Protein AF-A0A6B3EV48-F1 (afdb_monomer_lite)

Foldseek 3Di:
DEDEAEDAAQDCPCQVVVVVVCVVPDDPPYHYHYYYDNDAHRDDDDPRRVVD

Structure (mmCIF, N/CA/C/O backbone):
data_AF-A0A6B3EV48-F1
#
_entry.id   AF-A0A6B3EV48-F1
#
loop_
_atom_site.group_PDB
_atom_site.id
_atom_site.type_symbol
_atom_site.label_atom_id
_atom_site.label_alt_id
_atom_site.label_comp_id
_atom_site.label_asym_id
_atom_site.label_entity_id
_atom_site.label_seq_id
_atom_site.pdbx_PDB_ins_code
_atom_site.Cartn_x
_atom_site.Cartn_y
_atom_site.Cartn_z
_atom_site.occupancy
_atom_site.B_iso_or_equiv
_atom_site.auth_seq_id
_atom_site.auth_comp_id
_atom_site.auth_asym_id
_atom_site.auth_atom_id
_atom_site.pdbx_PDB_model_num
ATOM 1 N N . MET A 1 1 ? -15.313 -3.538 12.292 1.00 94.75 1 MET A N 1
ATOM 2 C CA . MET A 1 1 ? -15.319 -3.044 10.886 1.00 94.75 1 MET A CA 1
ATOM 3 C C . MET A 1 1 ? -14.122 -3.640 10.146 1.00 94.75 1 MET A C 1
ATOM 5 O O . MET A 1 1 ? -13.158 -3.983 10.817 1.00 94.75 1 MET A O 1
ATOM 9 N N . GLN A 1 2 ? -14.159 -3.798 8.817 1.00 97.19 2 GLN A N 1
ATOM 10 C CA . GLN A 1 2 ? -12.999 -4.243 8.026 1.00 97.19 2 GLN A CA 1
ATOM 11 C C . GLN A 1 2 ? -12.530 -3.102 7.120 1.00 97.19 2 GLN A C 1
ATOM 13 O O . GLN A 1 2 ? -13.310 -2.619 6.304 1.00 97.19 2 GLN A O 1
ATOM 18 N N . LEU A 1 3 ? -11.264 -2.710 7.245 1.00 98.06 3 LEU A N 1
ATOM 19 C CA . LEU A 1 3 ? -10.609 -1.752 6.361 1.00 98.06 3 LEU A CA 1
ATOM 20 C C . LEU A 1 3 ? -9.631 -2.487 5.449 1.00 98.06 3 LEU A C 1
ATOM 22 O O . LEU A 1 3 ? -8.814 -3.280 5.919 1.00 98.06 3 LEU A O 1
ATOM 26 N N . THR A 1 4 ? -9.723 -2.214 4.149 1.00 98.38 4 THR A N 1
ATOM 27 C CA . THR A 1 4 ? -8.673 -2.568 3.189 1.00 98.38 4 THR A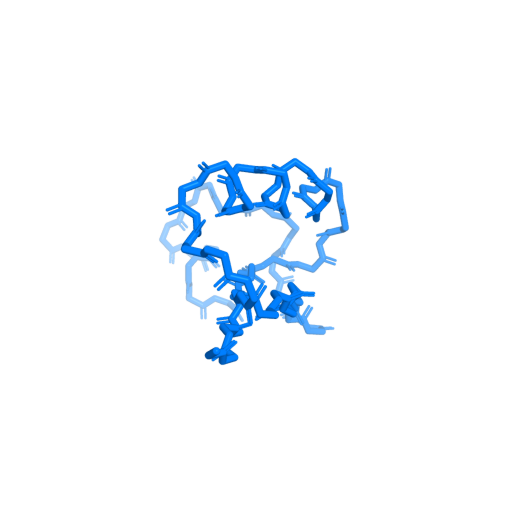 CA 1
ATOM 28 C C . THR A 1 4 ? -7.926 -1.294 2.841 1.00 98.38 4 THR A C 1
ATOM 30 O O . THR A 1 4 ? -8.514 -0.369 2.288 1.00 98.38 4 THR A O 1
ATOM 33 N N . VAL A 1 5 ? -6.648 -1.244 3.189 1.00 98.19 5 VAL A N 1
ATOM 34 C CA . VAL A 1 5 ? -5.761 -0.117 2.910 1.00 98.19 5 VAL A CA 1
ATOM 35 C C . VAL A 1 5 ? -4.892 -0.519 1.731 1.00 98.19 5 VAL A C 1
ATOM 37 O O . VAL A 1 5 ? -4.145 -1.491 1.822 1.00 98.19 5 VAL A O 1
ATOM 40 N N . VAL A 1 6 ? -5.017 0.189 0.613 1.00 97.75 6 VAL A N 1
ATOM 41 C CA . VAL A 1 6 ? -4.277 -0.128 -0.612 1.00 97.75 6 VAL A CA 1
ATOM 42 C C . VAL A 1 6 ? -3.081 0.805 -0.731 1.00 97.75 6 VAL A C 1
ATOM 44 O O . VAL A 1 6 ? -3.251 2.017 -0.807 1.00 97.75 6 VAL A O 1
ATOM 47 N N . LEU A 1 7 ? -1.882 0.230 -0.771 1.00 97.38 7 LEU A N 1
ATOM 48 C CA . LEU A 1 7 ? -0.670 0.911 -1.200 1.00 97.38 7 LEU A CA 1
ATOM 49 C C . LEU A 1 7 ? -0.533 0.728 -2.719 1.00 97.38 7 LEU A C 1
ATOM 51 O O . LEU A 1 7 ? -0.337 -0.406 -3.173 1.00 97.38 7 LEU A O 1
ATOM 55 N N . PRO A 1 8 ? -0.609 1.809 -3.513 1.00 97.00 8 PRO A N 1
ATOM 56 C CA . PRO A 1 8 ? -0.449 1.764 -4.966 1.00 97.00 8 PRO A CA 1
ATOM 57 C C . PRO A 1 8 ? 1.031 1.662 -5.377 1.00 97.00 8 PRO A C 1
ATOM 59 O O . PRO A 1 8 ? 1.490 2.342 -6.282 1.00 97.00 8 PRO A O 1
ATOM 62 N N . VAL A 1 9 ? 1.795 0.817 -4.687 1.00 97.75 9 VAL A N 1
ATOM 63 C CA . VAL A 1 9 ? 3.194 0.517 -5.000 1.00 97.75 9 VAL A CA 1
ATOM 64 C C . VAL A 1 9 ? 3.451 -0.976 -4.848 1.00 97.75 9 VAL A C 1
ATOM 66 O O . VAL A 1 9 ? 2.794 -1.658 -4.057 1.00 97.75 9 VAL A O 1
ATOM 69 N N . ILE A 1 10 ? 4.432 -1.492 -5.585 1.00 98.00 10 ILE A N 1
ATOM 70 C CA . ILE A 1 10 ? 4.810 -2.909 -5.525 1.00 98.00 10 ILE A CA 1
ATOM 71 C C . ILE A 1 10 ? 5.719 -3.229 -4.334 1.00 98.00 10 ILE A C 1
ATOM 73 O O . ILE A 1 10 ? 5.808 -4.387 -3.935 1.00 98.00 10 ILE A O 1
ATOM 77 N N . THR A 1 11 ? 6.398 -2.235 -3.754 1.00 97.12 11 THR A N 1
ATOM 78 C CA . THR A 1 11 ? 7.340 -2.446 -2.641 1.00 97.12 11 THR A CA 1
ATOM 79 C C . THR A 1 11 ? 6.620 -2.743 -1.329 1.00 97.12 11 THR A C 1
ATOM 81 O O . THR A 1 11 ? 5.593 -2.138 -1.035 1.00 97.12 11 THR A O 1
ATOM 84 N N . ASP A 1 12 ? 7.156 -3.652 -0.514 1.00 97.25 12 ASP A N 1
ATOM 85 C CA . ASP A 1 12 ? 6.634 -3.956 0.823 1.00 97.25 12 ASP A CA 1
ATOM 86 C C . ASP A 1 12 ? 7.200 -3.069 1.935 1.00 97.25 12 ASP A C 1
ATOM 88 O O . ASP A 1 12 ? 6.652 -3.089 3.039 1.00 97.25 12 ASP A O 1
ATOM 92 N N . ALA A 1 13 ? 8.204 -2.243 1.627 1.00 97.50 13 ALA A N 1
ATOM 93 C CA . ALA A 1 13 ? 8.950 -1.422 2.581 1.00 97.50 13 ALA A CA 1
ATOM 94 C C . ALA A 1 13 ? 8.073 -0.528 3.480 1.00 97.50 13 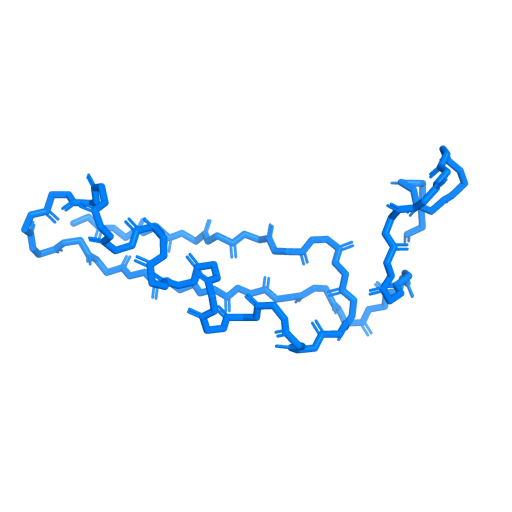ALA A C 1
ATOM 96 O O . ALA A 1 13 ? 8.462 -0.205 4.599 1.00 97.50 13 ALA A O 1
ATOM 97 N N . PHE A 1 14 ? 6.881 -0.146 3.015 1.00 96.25 14 PHE A N 1
ATOM 98 C CA . PHE A 1 14 ? 5.967 0.742 3.740 1.00 96.25 14 PHE A CA 1
ATOM 99 C C . PHE A 1 14 ? 4.826 0.012 4.466 1.00 96.25 14 PHE A C 1
ATOM 101 O O . PHE A 1 14 ? 4.070 0.646 5.199 1.00 96.25 14 PHE A O 1
ATOM 108 N N . THR A 1 15 ? 4.681 -1.305 4.278 1.00 97.00 15 THR A N 1
ATOM 109 C CA . THR A 1 15 ? 3.495 -2.070 4.711 1.00 97.00 15 THR A CA 1
ATOM 110 C C . THR A 1 15 ? 3.254 -1.959 6.215 1.00 97.00 15 THR A C 1
ATOM 112 O O . THR A 1 15 ? 2.146 -1.634 6.639 1.00 97.00 15 THR A O 1
ATOM 115 N N . GLU A 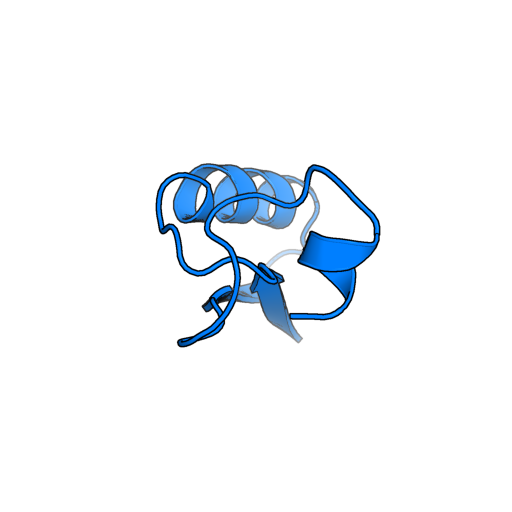1 16 ? 4.289 -2.194 7.024 1.00 98.06 16 GLU A N 1
ATOM 116 C CA . GLU A 1 16 ? 4.153 -2.201 8.484 1.00 98.06 16 GLU A CA 1
ATOM 117 C C . GLU A 1 16 ? 4.023 -0.792 9.064 1.00 98.06 16 GLU A C 1
ATOM 119 O O . GLU A 1 16 ? 3.216 -0.580 9.967 1.00 98.06 16 GLU A O 1
ATOM 124 N N . SER A 1 17 ? 4.721 0.193 8.494 1.00 98.12 17 SER A N 1
ATOM 125 C CA . SER A 1 17 ? 4.568 1.598 8.887 1.00 98.12 17 SER A CA 1
ATOM 126 C C . SER A 1 17 ? 3.146 2.100 8.626 1.00 98.12 17 SER A C 1
ATOM 128 O O . SER A 1 17 ? 2.532 2.698 9.505 1.00 98.12 17 SER A O 1
ATOM 130 N N . VAL A 1 18 ? 2.577 1.793 7.453 1.00 98.06 18 VAL A N 1
ATOM 131 C CA . VAL A 1 18 ? 1.186 2.145 7.128 1.00 98.06 18 VAL A CA 1
ATOM 132 C C . VAL A 1 18 ? 0.202 1.385 8.016 1.00 98.06 18 VAL A C 1
ATOM 134 O O . VAL A 1 18 ? -0.763 1.972 8.500 1.00 98.06 18 VAL A O 1
ATOM 137 N N . ARG A 1 19 ? 0.439 0.093 8.279 1.00 98.06 19 ARG A N 1
ATOM 138 C CA . ARG A 1 19 ? -0.392 -0.692 9.203 1.00 98.06 19 ARG A CA 1
ATOM 139 C C . ARG A 1 19 ? -0.432 -0.054 10.589 1.00 98.06 19 ARG A C 1
ATOM 141 O O . ARG A 1 19 ? -1.518 0.073 11.151 1.00 98.06 19 ARG A O 1
ATOM 148 N N . ALA A 1 20 ? 0.727 0.326 11.124 1.00 98.06 20 ALA A N 1
ATOM 149 C CA . ALA A 1 20 ? 0.849 0.949 12.436 1.00 98.06 20 ALA A CA 1
ATOM 150 C C . ALA A 1 20 ? 0.134 2.306 12.489 1.00 98.06 20 ALA A C 1
ATOM 152 O O . ALA A 1 20 ? -0.630 2.549 13.421 1.00 98.06 20 ALA A O 1
ATOM 153 N N . GLU A 1 21 ? 0.310 3.143 11.462 1.00 98.25 21 GLU A N 1
ATOM 154 C CA . GLU A 1 21 ? -0.357 4.445 11.368 1.00 98.25 21 GLU A CA 1
ATOM 155 C C . GLU A 1 21 ? -1.881 4.289 11.326 1.00 98.25 21 GLU A C 1
ATOM 157 O O . GLU A 1 21 ? -2.601 4.896 12.110 1.00 98.25 21 GLU A O 1
ATOM 162 N N . VAL A 1 22 ? -2.404 3.408 10.471 1.00 98.00 22 VAL A N 1
ATOM 163 C CA . VAL A 1 22 ? -3.857 3.190 10.383 1.00 98.00 22 VAL A CA 1
ATOM 164 C C . VAL A 1 22 ? -4.404 2.607 11.688 1.00 98.00 22 VAL A C 1
ATOM 166 O O . VAL A 1 22 ? -5.481 3.004 12.132 1.00 98.00 22 VAL A O 1
ATOM 169 N N . ALA A 1 23 ? -3.668 1.694 12.329 1.00 97.62 23 ALA A N 1
ATOM 170 C CA . ALA A 1 23 ? -4.054 1.116 13.614 1.00 97.62 23 ALA A CA 1
ATOM 171 C C . ALA A 1 23 ? -4.107 2.155 14.741 1.00 97.62 23 ALA A C 1
ATOM 173 O O . ALA A 1 23 ? -4.932 2.013 15.640 1.00 97.62 23 ALA A O 1
ATOM 174 N N . HIS A 1 24 ? -3.278 3.201 14.681 1.00 98.06 24 HIS A N 1
ATOM 175 C CA . HIS A 1 24 ? -3.283 4.285 15.660 1.00 98.06 24 HIS A CA 1
ATOM 176 C C . HIS A 1 24 ? -4.620 5.046 15.695 1.00 98.06 24 HIS A C 1
ATOM 178 O O . HIS A 1 24 ? -5.078 5.436 16.768 1.00 98.06 24 HIS A O 1
ATOM 184 N N . TRP A 1 25 ? -5.267 5.215 14.540 1.00 97.25 25 TRP A N 1
ATOM 185 C CA . TRP A 1 25 ? -6.521 5.968 14.406 1.00 97.25 25 TRP A CA 1
ATOM 186 C C . TRP A 1 25 ? -7.778 5.097 14.396 1.00 97.25 25 TRP A C 1
ATOM 188 O O . TRP A 1 25 ? -8.892 5.599 14.567 1.00 97.25 25 TRP A O 1
ATOM 198 N N . ALA A 1 26 ? -7.629 3.799 14.142 1.00 97.75 26 ALA A N 1
ATOM 199 C CA . ALA A 1 26 ? -8.759 2.902 13.990 1.00 97.75 26 ALA A CA 1
ATOM 200 C C . ALA A 1 26 ? -9.519 2.703 15.313 1.00 97.75 26 ALA A C 1
ATOM 202 O O . ALA A 1 26 ? -8.933 2.533 16.381 1.00 97.75 26 ALA A O 1
ATOM 203 N N . ALA A 1 27 ? -10.852 2.661 15.234 1.00 97.69 27 ALA A N 1
ATOM 204 C CA . ALA A 1 27 ? -11.686 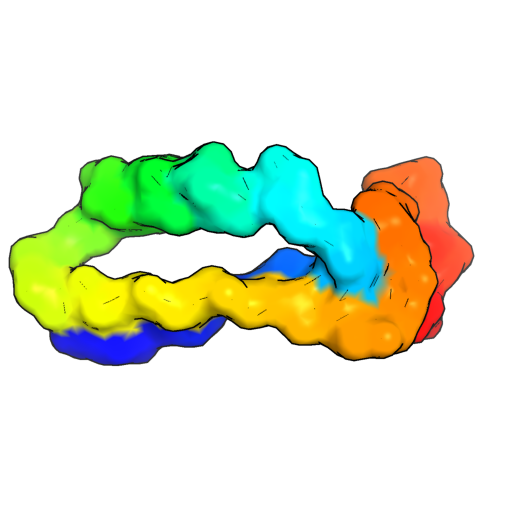2.299 16.377 1.00 97.69 27 ALA A CA 1
ATOM 205 C C . ALA A 1 27 ? -11.381 0.860 16.851 1.00 97.69 27 ALA A C 1
ATOM 207 O O . ALA A 1 27 ? -10.998 0.025 16.016 1.00 97.69 27 ALA A O 1
ATOM 208 N N . PRO A 1 28 ? -11.620 0.533 18.138 1.00 95.56 28 PRO A N 1
ATOM 209 C CA . PRO A 1 28 ? -11.511 -0.834 18.644 1.00 95.56 28 PRO A C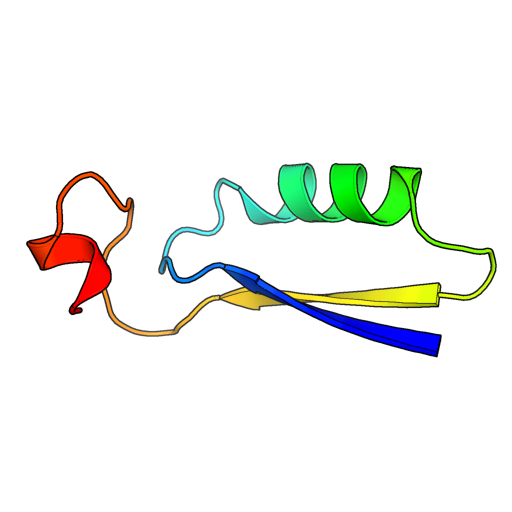A 1
ATOM 210 C C . PRO A 1 28 ? -12.228 -1.851 17.742 1.00 95.56 28 PRO A C 1
ATOM 212 O O . PRO A 1 28 ? -13.247 -1.544 17.121 1.00 95.56 28 PRO A O 1
ATOM 215 N N . ASP A 1 29 ? -11.665 -3.056 17.633 1.00 96.00 29 ASP A N 1
ATOM 216 C CA . ASP A 1 29 ? -12.169 -4.158 16.795 1.00 96.00 29 ASP A CA 1
ATOM 217 C C . ASP A 1 29 ? -12.217 -3.879 15.277 1.00 96.00 29 ASP A C 1
ATOM 219 O O . ASP A 1 29 ? -12.833 -4.622 14.496 1.00 96.00 29 ASP A O 1
ATOM 223 N N . THR A 1 30 ? -11.547 -2.823 14.809 1.00 97.94 30 THR A N 1
ATOM 224 C CA . THR A 1 30 ? -11.305 -2.621 13.378 1.00 97.94 30 THR A CA 1
ATOM 225 C C . THR A 1 30 ? -10.208 -3.564 12.898 1.00 97.94 30 THR A C 1
ATOM 227 O O . THR A 1 30 ? -9.075 -3.530 13.367 1.00 97.94 30 THR A O 1
ATOM 230 N N . ARG A 1 31 ? -10.537 -4.409 11.922 1.00 98.12 31 ARG A N 1
ATOM 231 C CA . ARG A 1 31 ? -9.574 -5.273 11.236 1.00 98.12 31 ARG A CA 1
ATOM 232 C C . ARG A 1 31 ? -8.965 -4.518 10.061 1.00 98.12 31 ARG A C 1
ATOM 234 O O . ARG A 1 31 ? -9.704 -3.949 9.259 1.00 98.12 31 ARG A O 1
ATOM 241 N N . ILE A 1 32 ? -7.639 -4.542 9.951 1.00 98.31 32 ILE A N 1
ATOM 242 C CA . ILE A 1 32 ? -6.883 -3.800 8.935 1.00 98.31 32 ILE A CA 1
ATOM 243 C C . ILE A 1 32 ? -6.149 -4.792 8.033 1.00 98.31 32 ILE A C 1
ATOM 245 O O 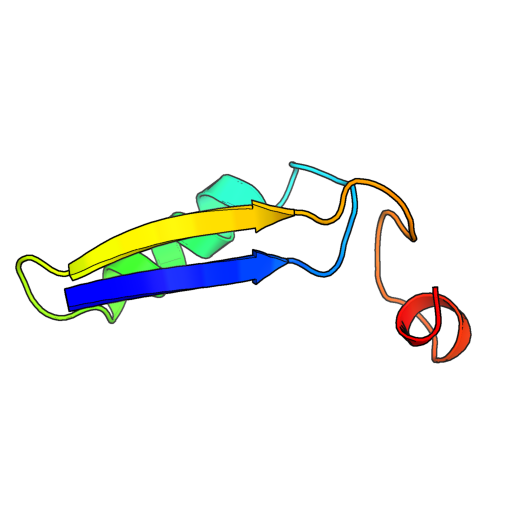. ILE A 1 32 ? -5.268 -5.531 8.482 1.00 98.31 32 ILE A O 1
ATOM 249 N N . ASP A 1 33 ? -6.506 -4.790 6.753 1.00 98.19 33 ASP A N 1
ATOM 250 C CA . ASP A 1 33 ? -5.821 -5.533 5.699 1.00 98.19 33 ASP A CA 1
ATOM 251 C C . ASP A 1 33 ? -5.071 -4.546 4.801 1.00 98.19 33 ASP A C 1
ATOM 253 O O . ASP A 1 33 ? -5.686 -3.736 4.109 1.00 98.19 33 ASP A O 1
ATOM 257 N N . VAL A 1 34 ? -3.741 -4.582 4.852 1.00 98.19 34 VAL A N 1
ATOM 258 C CA . VAL A 1 34 ? -2.881 -3.716 4.044 1.00 98.19 34 VAL A CA 1
ATOM 259 C C . VAL A 1 34 ? -2.464 -4.492 2.805 1.00 98.19 34 VAL A C 1
ATOM 261 O O . VAL A 1 34 ? -1.800 -5.523 2.911 1.00 98.19 34 VAL A O 1
ATOM 264 N N . ARG A 1 35 ? -2.854 -4.000 1.630 1.00 98.12 35 ARG A N 1
ATOM 265 C CA . ARG A 1 35 ? -2.580 -4.636 0.342 1.00 98.12 35 ARG A CA 1
ATOM 266 C C . ARG A 1 35 ? -1.722 -3.757 -0.534 1.00 98.12 35 ARG A C 1
ATOM 268 O O . ARG A 1 35 ? -1.812 -2.538 -0.492 1.00 98.12 35 ARG A O 1
ATOM 275 N N . ARG A 1 36 ? -0.939 -4.414 -1.376 1.00 97.50 36 ARG A N 1
ATOM 276 C CA . ARG A 1 36 ? -0.136 -3.792 -2.422 1.00 97.50 36 ARG A CA 1
ATOM 277 C C . ARG A 1 36 ? -0.638 -4.233 -3.780 1.00 97.50 36 ARG A C 1
ATOM 279 O O . ARG A 1 36 ? -1.219 -5.314 -3.907 1.00 97.50 36 ARG A O 1
ATOM 286 N N . ILE A 1 37 ? -0.387 -3.410 -4.785 1.00 96.81 37 ILE A N 1
ATOM 287 C CA . ILE A 1 37 ? -0.555 -3.822 -6.176 1.00 96.81 37 ILE A CA 1
ATOM 288 C C . ILE A 1 37 ? 0.563 -4.799 -6.566 1.00 96.81 37 ILE A C 1
ATOM 290 O O . ILE A 1 37 ? 1.667 -4.760 -6.027 1.00 96.81 37 ILE A O 1
ATOM 294 N N . THR A 1 38 ? 0.274 -5.713 -7.492 1.00 97.06 38 THR A N 1
ATOM 295 C CA . THR A 1 38 ? 1.232 -6.746 -7.933 1.00 97.06 38 THR A CA 1
ATOM 296 C C . THR A 1 38 ? 2.035 -6.340 -9.171 1.00 97.06 38 THR A C 1
ATOM 298 O O . THR A 1 38 ? 2.930 -7.073 -9.582 1.00 97.06 38 THR A O 1
ATOM 301 N N . ARG A 1 39 ? 1.704 -5.201 -9.789 1.00 96.62 39 ARG A N 1
ATOM 302 C CA . ARG A 1 39 ? 2.431 -4.570 -10.899 1.00 96.62 39 ARG A CA 1
ATOM 303 C C . ARG A 1 39 ? 2.365 -3.055 -10.713 1.00 96.62 39 ARG A C 1
ATOM 305 O O . ARG A 1 39 ? 1.390 -2.596 -10.133 1.00 96.62 39 ARG A O 1
ATOM 312 N N . GLY A 1 40 ? 3.326 -2.327 -11.270 1.00 96.19 40 GLY A N 1
ATOM 313 C CA . GLY A 1 40 ? 3.369 -0.866 -11.234 1.00 96.19 40 GLY A CA 1
ATOM 314 C C . GLY A 1 40 ? 4.721 -0.389 -10.724 1.00 96.19 40 GLY A C 1
ATOM 315 O O . GLY A 1 40 ? 5.720 -1.106 -10.833 1.00 96.19 40 GLY A O 1
ATOM 316 N N . THR A 1 41 ? 4.742 0.806 -10.151 1.00 97.81 41 THR A N 1
ATOM 317 C CA . THR A 1 41 ? 5.957 1.416 -9.605 1.00 97.81 41 THR A CA 1
ATOM 318 C C . THR A 1 41 ? 6.304 0.924 -8.192 1.00 97.81 41 THR A C 1
ATOM 320 O O . THR A 1 41 ? 5.447 0.462 -7.433 1.00 97.81 41 THR A O 1
ATOM 323 N N . ALA A 1 42 ? 7.579 1.041 -7.811 1.00 97.19 42 ALA A N 1
ATOM 324 C CA . ALA A 1 42 ? 8.037 0.827 -6.436 1.00 97.19 42 ALA A CA 1
ATOM 325 C C . ALA A 1 42 ? 7.857 2.071 -5.545 1.00 97.19 42 ALA A C 1
ATOM 327 O O . ALA A 1 42 ? 7.813 1.926 -4.326 1.00 97.19 42 ALA A O 1
ATOM 328 N N . SER A 1 43 ? 7.742 3.261 -6.137 1.00 97.31 43 SER A N 1
ATOM 329 C CA . SER A 1 43 ? 7.572 4.552 -5.460 1.00 97.31 43 SER A CA 1
ATOM 330 C C . SER A 1 43 ? 6.826 5.506 -6.392 1.00 97.31 43 SER A C 1
ATOM 332 O O . SER A 1 43 ? 7.031 5.456 -7.602 1.00 97.31 43 SER A O 1
ATOM 334 N N . ILE A 1 44 ? 5.953 6.354 -5.855 1.00 97.50 44 ILE A N 1
ATOM 335 C CA . ILE A 1 44 ? 5.249 7.362 -6.653 1.00 97.50 44 ILE A CA 1
ATOM 336 C C . ILE A 1 44 ? 6.016 8.672 -6.530 1.00 97.50 44 ILE A C 1
ATOM 338 O O . ILE A 1 44 ? 6.020 9.281 -5.461 1.00 97.50 44 ILE A O 1
ATOM 342 N N . GLU A 1 45 ? 6.678 9.086 -7.609 1.00 97.75 45 GLU A N 1
ATOM 343 C CA . GLU A 1 45 ? 7.554 10.267 -7.623 1.00 97.75 45 GLU A CA 1
ATOM 344 C C . GLU A 1 45 ? 7.240 11.216 -8.789 1.00 97.75 45 GLU A C 1
ATOM 346 O O . GLU A 1 45 ? 7.868 12.264 -8.937 1.00 97.75 45 GLU A O 1
ATOM 351 N N . SER A 1 46 ? 6.250 10.862 -9.608 1.00 98.25 46 SER A N 1
ATOM 352 C CA . SER A 1 46 ? 5.782 11.626 -10.759 1.00 98.25 46 SER A CA 1
ATOM 353 C C . SER A 1 46 ? 4.367 11.209 -11.166 1.00 98.25 46 SER A C 1
ATOM 355 O O . SER A 1 46 ? 3.880 10.143 -10.788 1.00 98.25 46 SER A O 1
ATOM 357 N N . GLU A 1 47 ? 3.729 12.001 -12.025 1.00 98.25 47 GLU A N 1
ATOM 358 C CA . GLU A 1 47 ? 2.424 11.684 -12.619 1.00 98.25 47 GLU A CA 1
ATOM 359 C C . GLU A 1 47 ? 2.479 10.439 -13.519 1.00 98.25 47 GLU A C 1
ATOM 361 O O . GLU A 1 47 ? 1.468 9.776 -13.747 1.00 98.25 47 GLU A O 1
ATOM 366 N N . TYR A 1 48 ? 3.665 10.104 -14.040 1.00 96.88 48 TYR A N 1
ATOM 367 C CA . TYR A 1 48 ? 3.870 8.854 -14.763 1.00 96.88 48 TYR A CA 1
ATOM 368 C C . TYR A 1 48 ? 3.740 7.650 -13.825 1.00 96.88 48 TYR A C 1
ATOM 370 O O . TYR A 1 48 ? 3.077 6.679 -14.178 1.00 96.88 48 TYR A O 1
ATOM 378 N N . ASP A 1 49 ? 4.310 7.736 -12.622 1.00 97.81 49 ASP A N 1
ATOM 379 C CA . ASP A 1 49 ? 4.227 6.677 -11.615 1.00 97.81 49 ASP A CA 1
ATOM 380 C C . ASP A 1 49 ? 2.799 6.486 -11.096 1.00 97.81 49 ASP A C 1
ATOM 382 O O . ASP A 1 49 ? 2.377 5.356 -10.867 1.00 97.81 49 ASP A O 1
ATOM 386 N N . GLU A 1 50 ? 2.040 7.578 -10.959 1.00 96.31 50 GLU A N 1
ATOM 387 C CA . GLU A 1 50 ? 0.616 7.533 -10.598 1.00 96.31 50 GLU A CA 1
ATOM 388 C C . GLU A 1 50 ? -0.242 6.815 -11.650 1.00 96.31 50 GLU A C 1
ATOM 390 O O . GLU A 1 50 ? -1.274 6.227 -11.318 1.00 96.31 50 GLU A O 1
ATOM 395 N N . ALA A 1 51 ? 0.163 6.869 -12.922 1.00 95.56 51 ALA A N 1
ATOM 396 C CA . ALA A 1 51 ? -0.571 6.272 -14.033 1.00 95.56 51 ALA A CA 1
ATOM 397 C C . ALA A 1 51 ? -0.280 4.771 -14.254 1.00 95.56 51 ALA A C 1
ATOM 399 O O . ALA A 1 51 ? -0.984 4.141 -15.054 1.00 95.56 51 ALA A O 1
ATOM 400 N N . LEU A 1 52 ? 0.747 4.205 -13.602 1.00 89.00 52 LEU A N 1
ATOM 401 C CA . LEU A 1 52 ? 1.229 2.823 -13.788 1.00 89.00 52 LEU A CA 1
ATOM 402 C C . LEU A 1 52 ? 0.616 1.804 -12.816 1.00 89.00 52 LEU A C 1
ATOM 404 O O . LEU A 1 52 ? 0.245 0.703 -13.308 1.00 89.00 52 LEU A O 1
#

Sequence (52 aa):
MQLTVVLPVITDAFTESVRAEVAHWAAPDTRIDVRRITRGTASIESEYDEAL

pLDDT: mean 97.28, std 1.41, range [89.0, 98.38]

Secondary structure (DSSP, 8-state):
-EEEEEESSS-STTHHHHHHHHHHHSPTT-EEEEEE-SSS-SS--SHHHHT-

Radius of gyration: 12.43 Å; chains: 1; bounding box: 24×18×33 Å